Protein AF-A0A660SL48-F1 (afdb_monomer_lite)

Organism: NCBI:txid2250710

Structure (mmCIF, N/CA/C/O backbone):
data_AF-A0A660SL48-F1
#
_entry.id   AF-A0A660SL48-F1
#
loop_
_atom_site.group_PDB
_atom_site.id
_atom_site.type_symbol
_atom_site.label_atom_id
_atom_site.label_alt_id
_atom_site.label_comp_id
_atom_site.label_asym_id
_atom_site.label_entity_id
_atom_site.label_seq_id
_atom_site.pdbx_PDB_ins_code
_atom_site.Cartn_x
_atom_site.Cartn_y
_atom_site.Cartn_z
_atom_site.occupancy
_atom_site.B_iso_or_equiv
_atom_site.auth_seq_id
_atom_site.auth_comp_id
_atom_site.auth_asym_id
_atom_site.auth_atom_id
_atom_site.pdbx_PDB_model_num
ATOM 1 N N . MET A 1 1 ? -13.380 20.876 -4.998 1.00 48.31 1 MET A N 1
ATOM 2 C CA . MET A 1 1 ? -12.529 19.871 -5.669 1.00 48.31 1 MET A CA 1
ATOM 3 C C . MET A 1 1 ? -11.872 20.576 -6.849 1.00 48.31 1 MET A C 1
ATOM 5 O O . MET A 1 1 ? -12.562 20.923 -7.799 1.00 48.31 1 MET A O 1
ATOM 9 N N . GLY A 1 2 ? -10.634 21.037 -6.663 1.00 47.06 2 GLY A N 1
ATOM 10 C CA . GLY A 1 2 ? -10.060 22.173 -7.399 1.00 47.06 2 GLY A CA 1
ATOM 11 C C . GLY A 1 2 ? -9.318 21.780 -8.677 1.00 47.06 2 GLY A C 1
ATOM 12 O O . GLY A 1 2 ? -8.704 20.723 -8.750 1.00 47.06 2 GLY A O 1
ATOM 13 N N . LEU A 1 3 ? -9.323 22.667 -9.675 1.00 50.91 3 LEU A N 1
ATOM 14 C CA . LEU A 1 3 ? -8.674 22.501 -10.988 1.00 50.91 3 LEU A CA 1
ATOM 15 C C . LEU A 1 3 ? -7.186 22.085 -10.923 1.00 50.91 3 LEU A C 1
ATOM 17 O O . LEU A 1 3 ? -6.690 21.434 -11.843 1.00 50.91 3 LEU A O 1
ATOM 21 N N . GLN A 1 4 ? -6.486 22.399 -9.828 1.00 51.56 4 GLN A N 1
ATOM 22 C CA . GLN A 1 4 ? -5.097 21.980 -9.599 1.00 51.56 4 GLN A CA 1
ATOM 23 C C . GLN A 1 4 ? -4.937 20.454 -9.480 1.00 51.56 4 GLN A C 1
ATOM 25 O O . GLN A 1 4 ? -3.941 19.902 -9.942 1.00 51.56 4 GLN A O 1
ATOM 30 N N . GLU A 1 5 ? -5.933 19.761 -8.931 1.00 52.88 5 GLU A N 1
ATOM 31 C CA . GLU A 1 5 ? -5.914 18.308 -8.726 1.00 52.88 5 GLU A CA 1
ATOM 32 C C . GLU A 1 5 ? -6.052 17.558 -10.060 1.00 52.88 5 GLU A C 1
ATOM 34 O O . GLU A 1 5 ? -5.328 16.601 -10.328 1.00 52.88 5 GLU A O 1
ATOM 39 N N . ARG A 1 6 ? -6.878 18.085 -10.978 1.00 5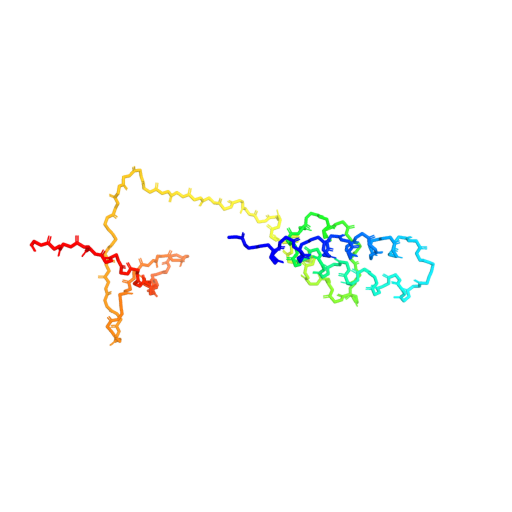2.91 6 ARG A N 1
ATOM 40 C CA . ARG A 1 6 ? -6.997 17.574 -12.356 1.00 52.91 6 ARG A CA 1
ATOM 41 C C . ARG A 1 6 ? -5.716 17.770 -13.171 1.00 52.91 6 ARG A C 1
ATOM 43 O O . ARG A 1 6 ? -5.315 16.861 -13.891 1.00 52.91 6 ARG A O 1
ATOM 50 N N . SER A 1 7 ? -5.060 18.926 -13.041 1.00 59.41 7 SER A N 1
ATOM 51 C CA . SER A 1 7 ? -3.794 19.205 -13.739 1.00 59.41 7 SER A CA 1
ATOM 52 C C . SER A 1 7 ? -2.662 18.291 -13.257 1.00 59.41 7 SER A C 1
ATOM 54 O O . SER A 1 7 ? -1.874 17.795 -14.063 1.00 59.41 7 SER A O 1
ATOM 56 N N . ARG A 1 8 ? -2.608 18.018 -11.947 1.00 61.12 8 ARG A N 1
ATOM 57 C CA . ARG A 1 8 ? -1.634 17.093 -11.360 1.00 61.12 8 ARG A CA 1
ATOM 58 C C . ARG A 1 8 ? -1.867 15.662 -11.842 1.00 61.12 8 ARG A C 1
ATOM 60 O O . ARG A 1 8 ? -0.925 15.039 -12.316 1.00 61.12 8 ARG A O 1
ATOM 67 N N . ASN A 1 9 ? -3.108 15.178 -11.807 1.00 63.44 9 ASN A N 1
ATOM 68 C CA . ASN A 1 9 ? -3.430 13.808 -12.218 1.00 63.44 9 ASN A CA 1
ATOM 69 C C . ASN A 1 9 ? -3.154 13.559 -13.710 1.00 63.44 9 ASN A C 1
ATOM 71 O O . ASN A 1 9 ? -2.634 12.501 -14.054 1.00 63.44 9 ASN A O 1
ATOM 75 N N . GLY A 1 10 ? -3.406 14.547 -14.581 1.00 70.56 10 GLY A N 1
ATOM 76 C CA . GLY A 1 10 ? -3.049 14.455 -16.003 1.00 70.56 10 GLY A CA 1
ATOM 77 C C . GLY A 1 10 ? -1.544 14.262 -16.227 1.00 70.56 10 GLY A C 1
ATOM 78 O O . GLY A 1 10 ? -1.133 13.367 -16.958 1.00 70.56 10 GLY A O 1
ATOM 79 N N . LYS A 1 11 ? -0.706 15.024 -15.510 1.00 79.19 11 LYS A N 1
ATOM 80 C CA . LYS A 1 11 ? 0.761 14.912 -15.607 1.00 79.19 11 LYS A CA 1
ATOM 81 C C . LYS A 1 11 ? 1.304 13.591 -15.060 1.00 79.19 11 LYS A C 1
ATOM 83 O O . LYS A 1 11 ? 2.297 13.085 -15.576 1.00 79.19 11 LYS A O 1
ATOM 88 N N . ILE A 1 12 ? 0.675 13.043 -14.019 1.00 84.19 12 ILE A N 1
ATOM 89 C CA . ILE A 1 12 ? 1.081 11.756 -13.438 1.00 84.19 12 ILE A CA 1
ATOM 90 C C . ILE A 1 12 ? 0.745 10.610 -14.411 1.00 84.19 12 ILE A C 1
ATOM 92 O O . ILE A 1 12 ? 1.592 9.746 -14.629 1.00 84.19 12 ILE A O 1
ATOM 96 N N . GLY A 1 13 ? -0.426 10.633 -15.059 1.00 85.69 13 GLY A N 1
ATOM 97 C CA . GLY A 1 13 ? -0.786 9.634 -16.075 1.00 85.69 13 GLY A CA 1
ATOM 98 C C . GLY A 1 13 ? 0.162 9.633 -17.281 1.00 85.69 13 GLY A C 1
ATOM 99 O O . GLY A 1 13 ? 0.587 8.574 -17.747 1.00 85.69 13 GLY A O 1
ATOM 100 N N . ASP A 1 14 ? 0.576 10.815 -17.742 1.00 89.19 14 ASP A N 1
ATOM 101 C CA . ASP A 1 14 ? 1.576 10.936 -18.809 1.00 89.19 14 ASP A CA 1
ATOM 102 C C . ASP A 1 14 ? 2.944 10.380 -18.391 1.00 89.19 14 ASP A C 1
ATOM 104 O O . ASP A 1 14 ? 3.624 9.731 -19.191 1.00 89.19 14 ASP A O 1
ATOM 108 N N . ALA A 1 15 ? 3.358 10.623 -17.143 1.00 91.06 15 ALA A N 1
ATOM 109 C CA . ALA A 1 15 ? 4.603 10.091 -16.598 1.00 91.06 15 ALA A CA 1
ATOM 110 C C . ALA A 1 15 ? 4.572 8.559 -16.521 1.00 91.06 15 ALA A C 1
ATOM 112 O O . ALA A 1 15 ? 5.506 7.910 -16.988 1.00 91.06 15 ALA A O 1
ATOM 113 N N . GLU A 1 16 ? 3.481 7.978 -16.017 1.00 93.12 16 GLU A N 1
ATOM 114 C CA . GLU A 1 16 ? 3.288 6.525 -15.955 1.00 93.12 16 GLU A CA 1
ATOM 115 C C . GLU A 1 16 ? 3.451 5.878 -17.335 1.00 93.12 16 GLU A C 1
ATOM 117 O O . GLU A 1 16 ? 4.221 4.931 -17.492 1.00 93.12 16 GLU A O 1
ATOM 122 N N . ASN A 1 17 ? 2.798 6.433 -18.359 1.00 93.38 17 ASN A N 1
ATOM 123 C CA . ASN A 1 17 ? 2.900 5.924 -19.725 1.00 93.38 17 ASN A CA 1
ATOM 124 C C . ASN A 1 17 ? 4.327 6.015 -20.284 1.00 93.38 17 ASN A C 1
ATOM 126 O O . ASN A 1 17 ? 4.774 5.102 -20.979 1.00 93.38 17 ASN A O 1
ATOM 130 N N . LYS A 1 18 ? 5.053 7.101 -19.994 1.00 94.31 18 LYS A N 1
ATOM 131 C CA . LYS A 1 18 ? 6.447 7.272 -20.433 1.00 94.31 18 LYS A CA 1
ATOM 132 C C . LYS A 1 18 ? 7.374 6.257 -19.773 1.00 94.31 18 LYS A C 1
ATOM 134 O O . LYS A 1 18 ? 8.126 5.596 -20.483 1.00 94.31 18 LYS A O 1
ATOM 139 N N . PHE A 1 19 ? 7.289 6.090 -18.454 1.00 94.25 19 PHE A N 1
ATOM 140 C CA . PHE A 1 19 ? 8.136 5.137 -17.734 1.00 94.25 19 PHE A CA 1
ATOM 141 C C . PHE A 1 19 ? 7.782 3.686 -18.055 1.00 94.25 19 PHE A C 1
ATOM 143 O O . PHE A 1 19 ? 8.686 2.873 -18.214 1.00 94.25 19 PHE A O 1
ATOM 150 N N . ARG A 1 20 ? 6.499 3.369 -18.274 1.00 94.75 20 ARG A N 1
ATOM 151 C CA . ARG A 1 20 ? 6.087 2.053 -18.782 1.00 94.75 20 ARG A CA 1
ATOM 152 C C . ARG A 1 20 ? 6.693 1.758 -20.149 1.00 94.75 20 ARG A C 1
ATOM 154 O O . ARG A 1 20 ? 7.224 0.672 -20.351 1.00 94.75 20 ARG A O 1
ATOM 161 N N . LYS A 1 21 ? 6.644 2.719 -21.077 1.00 94.75 21 LYS A N 1
ATOM 162 C CA . LYS A 1 21 ? 7.272 2.562 -22.396 1.00 94.75 21 LYS A CA 1
ATOM 163 C C . LYS A 1 21 ? 8.777 2.360 -22.274 1.00 94.75 21 LYS A C 1
ATOM 165 O O . LYS A 1 21 ? 9.270 1.394 -22.833 1.00 94.75 21 LYS A O 1
ATOM 170 N N . LEU A 1 22 ? 9.472 3.203 -21.506 1.00 93.69 22 LEU A N 1
ATOM 171 C CA . LEU A 1 22 ? 10.919 3.088 -21.289 1.00 93.69 22 LEU A CA 1
ATOM 172 C C . LEU A 1 22 ? 11.313 1.740 -20.682 1.00 93.69 22 LEU A C 1
ATOM 174 O O . LEU A 1 22 ? 12.253 1.109 -21.153 1.00 93.69 22 LEU A O 1
ATOM 178 N N . TYR A 1 23 ? 10.564 1.277 -19.683 1.00 93.69 23 TYR A N 1
ATOM 179 C CA . TYR A 1 23 ? 10.782 -0.026 -19.069 1.00 93.69 23 TYR A CA 1
ATOM 180 C C . TYR A 1 23 ? 10.649 -1.175 -20.083 1.00 93.69 23 TYR A C 1
ATOM 182 O O . TYR A 1 23 ? 11.481 -2.078 -20.112 1.00 93.69 23 TYR A O 1
ATOM 190 N N . ILE A 1 24 ? 9.633 -1.131 -20.948 1.00 92.94 24 ILE A N 1
ATOM 191 C CA . ILE A 1 24 ? 9.395 -2.185 -21.943 1.00 92.94 24 ILE A CA 1
ATOM 192 C C . ILE A 1 24 ? 10.404 -2.111 -23.097 1.00 92.94 24 ILE A C 1
ATOM 194 O O . ILE A 1 24 ? 10.895 -3.145 -23.543 1.00 92.94 24 ILE A O 1
ATOM 198 N N . SER A 1 25 ? 10.705 -0.910 -23.596 1.00 93.94 25 SER A N 1
ATOM 199 C CA . SER A 1 25 ? 11.431 -0.720 -24.857 1.00 93.94 25 SER A CA 1
ATOM 200 C C . SER A 1 25 ? 12.943 -0.564 -24.716 1.00 93.94 25 SER A C 1
ATOM 202 O O . SER A 1 25 ? 13.625 -0.542 -25.732 1.00 93.94 25 SER A O 1
ATOM 204 N N . SER A 1 26 ? 13.474 -0.360 -23.508 1.00 92.81 26 SER A N 1
ATOM 205 C CA . SER A 1 26 ? 14.911 -0.141 -23.316 1.00 92.81 26 SER A CA 1
ATOM 206 C C . SER A 1 26 ? 15.683 -1.458 -23.302 1.00 92.81 26 SER A C 1
ATOM 208 O O . SER A 1 26 ? 15.345 -2.361 -22.543 1.00 92.81 26 SER A O 1
ATOM 210 N N . ASP A 1 27 ? 16.765 -1.559 -24.070 1.00 93.44 27 ASP A N 1
ATOM 211 C CA . ASP A 1 27 ? 17.711 -2.682 -23.980 1.00 93.44 27 ASP A CA 1
ATOM 212 C C . ASP A 1 27 ? 18.760 -2.480 -22.875 1.00 93.44 27 ASP A C 1
ATOM 214 O O . ASP A 1 27 ? 19.351 -3.440 -22.386 1.00 93.44 27 ASP A O 1
ATOM 218 N N . ASP A 1 28 ? 18.945 -1.234 -22.429 1.00 95.00 28 ASP A N 1
ATOM 219 C CA . ASP A 1 28 ? 19.824 -0.883 -21.317 1.00 95.00 28 ASP A CA 1
ATOM 220 C C . ASP A 1 28 ? 19.200 -1.312 -19.977 1.00 95.00 28 ASP A C 1
ATOM 222 O O . ASP A 1 28 ? 18.064 -0.939 -19.646 1.00 95.00 28 ASP A O 1
ATOM 226 N N . SER A 1 29 ? 19.956 -2.102 -19.210 1.00 90.75 29 SER A N 1
ATOM 227 C CA . SER A 1 29 ? 19.529 -2.682 -17.937 1.00 90.75 29 SER A CA 1
ATOM 228 C C . SER A 1 29 ? 19.374 -1.648 -16.820 1.00 90.75 29 SER A C 1
ATOM 230 O O . SER A 1 29 ? 18.457 -1.777 -16.008 1.00 90.75 29 SER A O 1
ATOM 232 N N . LEU A 1 30 ? 20.200 -0.597 -16.794 1.00 91.81 30 LEU A N 1
ATOM 233 C CA . LEU A 1 30 ? 20.091 0.495 -15.823 1.00 91.81 30 LEU A CA 1
ATOM 234 C C . LEU A 1 30 ? 18.852 1.341 -16.104 1.00 91.81 30 LEU A C 1
ATOM 236 O O . LEU A 1 30 ? 18.093 1.655 -15.185 1.00 91.81 30 LEU A O 1
ATOM 240 N N . ILE A 1 31 ? 18.598 1.661 -17.377 1.00 93.00 31 ILE A N 1
ATOM 241 C CA . ILE A 1 31 ? 17.385 2.391 -17.770 1.00 93.00 31 ILE A CA 1
ATOM 242 C C . ILE A 1 31 ? 16.143 1.565 -17.432 1.00 93.00 31 ILE A C 1
ATOM 244 O O . ILE A 1 31 ? 15.180 2.118 -16.892 1.00 93.00 31 ILE A O 1
ATOM 248 N N . LYS A 1 32 ? 16.159 0.251 -17.692 1.00 92.31 32 LYS A N 1
ATOM 249 C CA . LYS A 1 32 ? 15.074 -0.657 -17.292 1.00 92.31 32 LYS A CA 1
ATOM 250 C C . LYS A 1 32 ? 14.842 -0.635 -15.785 1.00 92.31 32 LYS A C 1
ATOM 252 O O . LYS A 1 32 ? 13.705 -0.401 -15.375 1.00 92.31 32 LYS A O 1
ATOM 257 N N . LYS A 1 33 ? 15.896 -0.814 -14.981 1.00 90.62 33 LYS A N 1
ATOM 258 C CA . LYS A 1 33 ? 15.808 -0.818 -13.512 1.00 90.62 33 LYS A CA 1
ATOM 259 C C . LYS A 1 33 ? 15.186 0.480 -12.997 1.00 90.62 33 LYS A C 1
ATOM 261 O O . LYS A 1 33 ? 14.126 0.454 -12.380 1.00 90.62 33 LYS A O 1
ATOM 266 N N . HIS A 1 34 ? 15.757 1.631 -13.343 1.00 91.69 34 HIS A N 1
ATOM 267 C CA . HIS A 1 34 ? 15.255 2.911 -12.836 1.00 91.69 34 HIS A CA 1
ATOM 268 C C . HIS A 1 34 ? 13.867 3.278 -13.373 1.00 91.69 34 HIS A C 1
ATOM 270 O O . HIS A 1 34 ? 13.054 3.856 -12.651 1.00 91.69 34 HIS A O 1
ATOM 276 N N . SER A 1 35 ? 13.547 2.911 -14.618 1.00 93.50 35 SER A N 1
ATOM 277 C CA . SER A 1 35 ? 12.198 3.120 -15.160 1.00 93.50 35 SER A CA 1
ATOM 278 C C . SER A 1 35 ? 11.159 2.296 -14.405 1.00 93.50 35 SER A C 1
ATOM 280 O O . SER A 1 35 ? 10.071 2.802 -14.126 1.00 93.50 35 SER A O 1
ATOM 282 N N . LYS A 1 36 ? 11.498 1.055 -14.034 1.00 92.62 36 LYS A N 1
ATOM 283 C CA . LYS A 1 36 ? 10.654 0.182 -13.215 1.00 92.62 36 LYS A CA 1
ATOM 284 C C . LYS A 1 36 ? 10.448 0.751 -11.813 1.00 92.62 36 LYS A C 1
ATOM 286 O O . 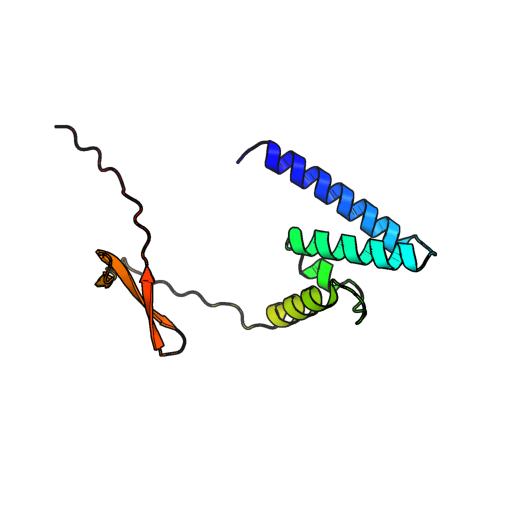LYS A 1 36 ? 9.310 0.806 -11.359 1.00 92.62 36 LYS A O 1
ATOM 291 N N . GLU A 1 37 ? 11.505 1.228 -11.158 1.00 92.31 37 GLU A N 1
ATOM 292 C CA . GLU A 1 37 ? 11.411 1.838 -9.823 1.00 92.31 37 GLU A CA 1
ATOM 293 C C . GLU A 1 37 ? 10.493 3.065 -9.822 1.00 92.31 37 GLU A C 1
ATOM 295 O O . GLU A 1 37 ? 9.583 3.179 -8.998 1.00 92.31 37 GLU A O 1
ATOM 300 N N . ILE A 1 38 ? 10.687 3.980 -10.777 1.00 93.00 38 ILE A N 1
ATOM 301 C CA . ILE A 1 38 ? 9.853 5.181 -10.887 1.00 93.00 38 ILE A CA 1
ATOM 302 C C . ILE A 1 38 ? 8.407 4.797 -11.215 1.00 93.00 38 ILE A C 1
ATOM 304 O O . ILE A 1 38 ? 7.480 5.343 -10.614 1.00 93.00 38 ILE A O 1
ATOM 308 N N . LEU A 1 39 ? 8.198 3.837 -12.122 1.00 94.19 39 LEU A N 1
ATOM 309 C CA . LEU A 1 39 ? 6.868 3.329 -12.445 1.00 94.19 39 LEU A CA 1
ATOM 310 C C . LEU A 1 39 ? 6.181 2.725 -11.213 1.00 94.19 39 LEU A C 1
ATOM 312 O O . LEU A 1 39 ? 5.037 3.078 -10.937 1.00 94.19 39 LEU A O 1
ATOM 316 N N . GLY A 1 40 ? 6.871 1.878 -10.448 1.00 93.12 40 GLY A N 1
ATOM 317 C CA . GLY A 1 40 ? 6.334 1.285 -9.225 1.00 93.12 40 GLY A CA 1
ATOM 318 C C . GLY A 1 40 ? 5.937 2.348 -8.201 1.00 93.12 40 GLY A C 1
ATOM 319 O O . GLY A 1 40 ? 4.823 2.319 -7.685 1.00 93.12 40 GLY A O 1
ATOM 320 N N . ASN A 1 41 ? 6.779 3.363 -7.990 1.00 91.50 41 ASN A N 1
ATOM 321 C CA . ASN A 1 41 ? 6.459 4.488 -7.107 1.00 91.50 41 ASN A CA 1
ATOM 322 C C . ASN A 1 41 ? 5.229 5.285 -7.575 1.00 91.50 41 ASN A C 1
ATOM 324 O O . ASN A 1 41 ? 4.389 5.668 -6.757 1.00 91.50 41 ASN A O 1
ATOM 328 N N . LEU A 1 42 ? 5.089 5.515 -8.885 1.00 92.56 42 LEU A N 1
ATOM 329 C CA . LEU A 1 42 ? 3.915 6.184 -9.454 1.00 92.56 42 LEU A CA 1
ATOM 330 C C . LEU A 1 42 ? 2.636 5.363 -9.251 1.00 92.56 42 LEU A C 1
ATOM 332 O O . LEU A 1 42 ? 1.603 5.936 -8.904 1.00 92.56 42 LEU A O 1
ATOM 336 N N . LEU A 1 43 ? 2.700 4.044 -9.446 1.00 92.69 43 LEU A N 1
ATOM 337 C CA . LEU A 1 43 ? 1.564 3.144 -9.241 1.00 92.69 43 LEU A CA 1
ATOM 338 C C . LEU A 1 43 ? 1.157 3.087 -7.764 1.00 92.69 43 LEU A C 1
ATOM 340 O O . LEU A 1 43 ? -0.031 3.207 -7.465 1.00 92.69 43 LEU A O 1
ATOM 344 N N . THR A 1 44 ? 2.127 3.018 -6.846 1.00 90.31 44 THR A N 1
ATOM 345 C CA . THR A 1 44 ? 1.890 3.096 -5.397 1.00 90.31 44 THR A CA 1
ATOM 346 C C . THR A 1 44 ? 1.204 4.407 -5.014 1.00 90.31 44 THR A C 1
ATOM 348 O O . THR A 1 44 ? 0.195 4.400 -4.311 1.00 90.31 44 THR A O 1
ATOM 351 N N . PHE A 1 45 ? 1.694 5.543 -5.521 1.00 88.94 45 PHE A N 1
ATOM 352 C CA . PHE A 1 45 ? 1.104 6.855 -5.235 1.00 88.94 45 PHE A CA 1
ATOM 353 C C . PHE A 1 45 ? -0.329 6.995 -5.769 1.00 88.94 45 PHE A C 1
ATOM 355 O O . PHE A 1 45 ? -1.160 7.658 -5.153 1.00 88.94 45 PHE A O 1
ATOM 362 N N . GLN A 1 46 ? -0.629 6.369 -6.909 1.00 90.50 46 GLN A N 1
ATOM 363 C CA . GLN A 1 46 ? -1.970 6.354 -7.500 1.00 90.50 46 GLN A CA 1
ATOM 364 C C . GLN A 1 46 ? -2.884 5.261 -6.930 1.00 90.50 46 GLN A C 1
ATOM 366 O O . GLN A 1 46 ? -4.022 5.146 -7.380 1.00 90.50 46 GLN A O 1
ATOM 371 N N . SER A 1 47 ? -2.401 4.449 -5.986 1.00 90.38 47 SER A N 1
ATOM 372 C CA . SER A 1 47 ? -3.133 3.292 -5.464 1.00 90.38 47 SER A CA 1
ATOM 373 C C . SER A 1 47 ? -3.566 2.289 -6.546 1.00 90.38 47 SER A C 1
ATOM 375 O O . SER A 1 47 ? -4.598 1.637 -6.419 1.00 90.38 47 SER A O 1
ATOM 377 N N . LYS A 1 48 ? -2.782 2.163 -7.626 1.00 92.12 48 LYS A N 1
ATOM 378 C CA . LYS A 1 48 ? -3.004 1.199 -8.719 1.00 92.12 48 LYS A CA 1
ATOM 379 C C . LYS A 1 48 ? -2.367 -0.147 -8.377 1.00 92.12 48 LYS A C 1
ATOM 381 O O . LYS A 1 48 ? -1.363 -0.550 -8.968 1.00 92.12 48 LYS A O 1
ATOM 386 N N . TRP A 1 49 ? -2.924 -0.798 -7.366 1.00 91.56 49 TRP A N 1
ATOM 387 C CA . TRP A 1 49 ? -2.350 -1.974 -6.717 1.00 91.56 49 TRP A CA 1
ATOM 388 C C . TRP A 1 49 ? -2.241 -3.184 -7.640 1.00 91.56 49 TRP A C 1
ATOM 390 O O . TRP A 1 49 ? -1.213 -3.851 -7.658 1.00 91.56 49 TRP A O 1
ATOM 400 N N . GLU A 1 50 ? -3.260 -3.432 -8.456 1.00 91.69 50 GLU A N 1
ATOM 401 C CA . GLU A 1 50 ? -3.310 -4.570 -9.374 1.00 91.69 50 GLU A CA 1
ATOM 402 C C . GLU A 1 50 ? -2.195 -4.467 -10.415 1.00 91.69 50 GLU A C 1
ATOM 404 O O . GLU A 1 50 ? -1.437 -5.405 -10.628 1.00 91.69 50 GLU A O 1
ATOM 409 N N . THR A 1 51 ? -2.027 -3.278 -10.993 1.00 91.81 51 THR A N 1
ATOM 410 C CA . THR A 1 51 ? -0.974 -3.004 -11.975 1.00 91.81 51 THR A CA 1
ATOM 411 C C . THR A 1 51 ? 0.424 -3.023 -11.358 1.00 91.81 51 THR A C 1
ATOM 413 O O . THR A 1 51 ? 1.396 -3.338 -12.040 1.00 91.81 51 THR A O 1
ATOM 416 N N . LEU A 1 52 ? 0.554 -2.676 -10.075 1.00 92.06 52 LEU A N 1
ATOM 417 C CA . LEU A 1 52 ? 1.821 -2.779 -9.352 1.00 92.06 52 LEU A CA 1
ATOM 418 C C . LEU A 1 52 ? 2.240 -4.247 -9.168 1.00 92.06 52 LEU A C 1
ATOM 420 O O . LEU A 1 52 ? 3.423 -4.554 -9.290 1.00 92.06 52 LEU A O 1
ATOM 424 N N . LEU A 1 53 ? 1.281 -5.149 -8.927 1.00 91.75 53 LEU A N 1
ATOM 425 C CA . LEU A 1 53 ? 1.528 -6.589 -8.774 1.00 91.75 53 LEU A CA 1
ATOM 426 C C . LEU A 1 53 ? 1.970 -7.281 -10.075 1.00 91.75 53 LEU A C 1
ATOM 428 O O . LEU A 1 53 ? 2.549 -8.363 -10.012 1.00 91.75 53 LEU A O 1
ATOM 432 N N . GLU A 1 54 ? 1.719 -6.671 -11.235 1.00 92.00 54 GLU A N 1
ATOM 433 C CA . GLU A 1 54 ? 2.175 -7.167 -12.542 1.00 92.00 54 GLU A CA 1
ATOM 434 C C . GLU A 1 54 ? 3.668 -6.898 -12.801 1.00 92.00 54 GLU A C 1
ATOM 436 O O . GLU A 1 54 ? 4.250 -7.491 -13.713 1.00 92.00 54 GLU A O 1
ATOM 441 N N . LEU A 1 55 ? 4.305 -5.999 -12.038 1.00 89.81 55 LEU A N 1
ATOM 442 C CA . LEU A 1 55 ? 5.735 -5.732 -12.189 1.00 89.81 55 LEU A CA 1
ATOM 443 C C . LEU A 1 55 ? 6.563 -6.90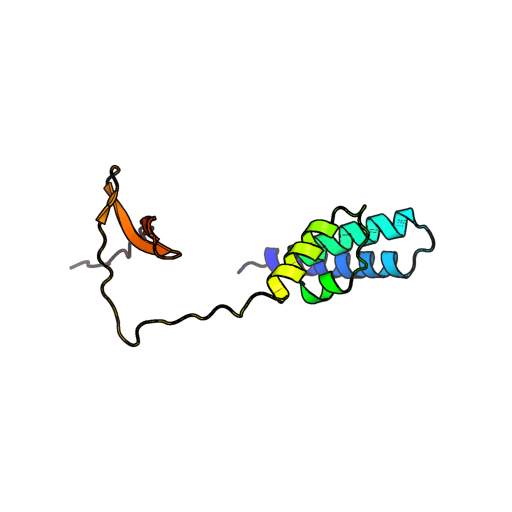9 -11.647 1.00 89.81 55 LEU A C 1
ATOM 445 O O . LEU A 1 55 ? 6.227 -7.460 -10.595 1.00 89.81 55 LEU A O 1
ATOM 449 N N . PRO A 1 56 ? 7.678 -7.282 -12.308 1.00 87.19 56 PRO A N 1
ATOM 450 C CA . PRO A 1 56 ? 8.569 -8.314 -11.790 1.00 87.19 56 PRO A CA 1
ATOM 451 C C . PRO A 1 56 ? 9.050 -7.996 -10.377 1.00 87.19 56 PRO A C 1
ATOM 453 O O . PRO A 1 56 ? 9.238 -6.834 -10.016 1.00 87.19 56 PRO A O 1
ATOM 456 N N . LYS A 1 57 ? 9.282 -9.030 -9.577 1.00 84.25 57 LYS A N 1
ATOM 457 C CA . LYS A 1 57 ? 9.817 -8.889 -8.223 1.00 84.25 57 LYS A CA 1
ATOM 458 C C . LYS A 1 57 ? 11.310 -9.146 -8.292 1.00 84.25 57 LYS A C 1
ATOM 460 O O . LYS A 1 57 ? 11.709 -10.283 -8.506 1.00 84.25 57 LYS A O 1
ATOM 465 N N . ASP A 1 58 ? 12.091 -8.086 -8.138 1.00 82.12 58 ASP A N 1
ATOM 466 C CA . ASP A 1 58 ? 13.541 -8.183 -8.027 1.00 82.12 58 ASP A CA 1
ATOM 467 C C . ASP A 1 58 ? 13.909 -7.768 -6.599 1.00 82.12 58 ASP A C 1
ATOM 469 O O . ASP A 1 58 ? 13.490 -6.705 -6.140 1.00 82.12 58 ASP A O 1
ATOM 473 N N . ASP A 1 59 ? 14.642 -8.620 -5.880 1.00 71.88 59 ASP A N 1
ATOM 474 C CA . ASP A 1 59 ? 14.926 -8.432 -4.447 1.00 71.88 59 ASP A CA 1
ATOM 475 C C . ASP A 1 59 ? 15.787 -7.178 -4.161 1.00 71.88 59 ASP A C 1
ATOM 477 O O . ASP A 1 59 ? 15.821 -6.688 -3.035 1.00 71.88 59 ASP A O 1
ATOM 481 N N . ASP A 1 60 ? 16.460 -6.638 -5.183 1.00 76.00 60 ASP A N 1
ATOM 482 C CA . ASP A 1 60 ? 17.307 -5.433 -5.122 1.00 76.00 60 ASP A CA 1
ATOM 483 C C . ASP A 1 60 ? 16.560 -4.139 -5.525 1.00 76.00 60 ASP A C 1
ATOM 485 O O . ASP A 1 60 ? 17.165 -3.078 -5.711 1.00 76.00 60 ASP A O 1
ATOM 489 N N . ASP A 1 61 ? 15.235 -4.210 -5.689 1.00 77.50 61 ASP A N 1
ATOM 490 C CA . ASP A 1 61 ? 14.422 -3.051 -6.044 1.00 77.50 61 ASP A CA 1
ATOM 491 C C . ASP A 1 61 ? 13.834 -2.358 -4.817 1.00 77.50 61 ASP A C 1
ATOM 493 O O . ASP A 1 61 ? 13.184 -2.955 -3.956 1.00 77.50 61 ASP A O 1
ATOM 497 N N . THR A 1 62 ? 13.923 -1.032 -4.809 1.00 78.44 62 THR A N 1
ATOM 498 C CA . THR A 1 62 ? 13.326 -0.183 -3.767 1.00 78.44 62 THR A CA 1
ATOM 499 C C . THR A 1 62 ? 11.804 -0.348 -3.630 1.00 78.44 62 THR A C 1
ATOM 501 O O . THR A 1 62 ? 11.243 -0.118 -2.556 1.00 78.44 62 THR A O 1
ATOM 504 N N . ILE A 1 63 ? 11.123 -0.795 -4.691 1.00 84.94 63 ILE A N 1
ATOM 505 C CA . ILE A 1 63 ? 9.670 -1.026 -4.715 1.00 84.94 63 ILE A CA 1
ATOM 506 C C . ILE A 1 63 ? 9.256 -2.417 -4.209 1.00 84.94 63 ILE A C 1
ATOM 508 O O . ILE A 1 63 ? 8.063 -2.650 -4.002 1.00 84.94 63 ILE A O 1
ATOM 512 N N . TYR A 1 64 ? 10.205 -3.328 -3.979 1.00 85.31 64 TYR A N 1
ATOM 513 C CA . TYR A 1 64 ? 9.945 -4.719 -3.598 1.00 85.31 64 TYR A CA 1
ATOM 514 C C . TYR A 1 64 ? 9.059 -4.836 -2.352 1.00 85.31 64 TYR A C 1
ATOM 516 O O . TYR A 1 64 ? 8.034 -5.519 -2.367 1.00 85.31 64 TYR A O 1
ATOM 524 N N . ASN A 1 65 ? 9.376 -4.066 -1.306 1.00 84.81 65 ASN A N 1
ATOM 525 C CA . ASN A 1 65 ? 8.582 -4.020 -0.076 1.00 84.81 65 ASN A CA 1
ATOM 526 C C . ASN A 1 65 ? 7.138 -3.565 -0.328 1.00 84.81 65 ASN A C 1
ATOM 528 O O . ASN A 1 65 ? 6.210 -4.086 0.287 1.00 84.81 65 ASN A O 1
ATOM 532 N N . SER A 1 66 ? 6.934 -2.618 -1.250 1.00 85.94 66 SER A N 1
ATOM 533 C CA . SER A 1 66 ? 5.588 -2.155 -1.607 1.00 85.94 66 SER A CA 1
ATOM 534 C C . SER A 1 66 ? 4.794 -3.268 -2.289 1.00 85.94 66 SER A C 1
ATOM 536 O O . SER A 1 66 ? 3.639 -3.492 -1.938 1.00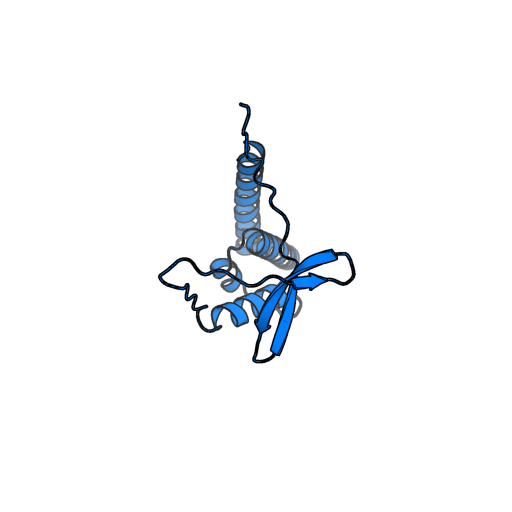 85.94 66 SER A O 1
ATOM 538 N N . ILE A 1 67 ? 5.422 -4.007 -3.211 1.00 87.62 67 ILE A N 1
ATOM 539 C CA . ILE A 1 67 ? 4.794 -5.141 -3.901 1.00 87.62 67 ILE A CA 1
ATOM 540 C C . ILE A 1 67 ? 4.419 -6.244 -2.901 1.00 87.62 67 ILE A C 1
ATOM 542 O O . ILE A 1 67 ? 3.292 -6.735 -2.942 1.00 87.62 67 ILE A O 1
ATOM 546 N N . ILE A 1 68 ? 5.315 -6.597 -1.970 1.00 88.88 68 ILE A N 1
ATOM 547 C CA . ILE A 1 68 ? 5.037 -7.602 -0.928 1.00 88.88 68 ILE A CA 1
ATOM 548 C C . ILE A 1 68 ? 3.861 -7.186 -0.051 1.00 88.88 68 ILE A C 1
ATOM 550 O O . ILE A 1 68 ? 2.973 -7.998 0.209 1.00 88.88 68 ILE A O 1
ATOM 554 N N . LEU A 1 69 ? 3.843 -5.935 0.416 1.00 88.44 69 LEU A N 1
ATOM 555 C CA . LEU A 1 69 ? 2.757 -5.444 1.261 1.00 88.44 69 LEU A CA 1
ATOM 556 C C . LEU A 1 69 ? 1.426 -5.507 0.517 1.00 88.44 69 LEU A C 1
ATOM 558 O O . LEU A 1 69 ? 0.457 -6.047 1.045 1.00 88.44 69 LEU A O 1
ATOM 562 N N . VAL A 1 70 ? 1.385 -5.014 -0.721 1.00 90.12 70 VAL A N 1
ATOM 563 C CA . VAL A 1 70 ? 0.176 -5.050 -1.550 1.00 90.12 70 VAL A CA 1
ATOM 564 C C . VAL A 1 70 ? -0.289 -6.485 -1.786 1.00 90.12 70 VAL A C 1
ATOM 566 O O . VAL A 1 70 ? -1.480 -6.765 -1.666 1.00 90.12 70 VAL A O 1
ATOM 569 N N . GLU A 1 71 ? 0.627 -7.419 -2.037 1.00 89.94 71 GLU A N 1
ATOM 570 C CA . GLU A 1 71 ? 0.284 -8.832 -2.174 1.00 89.94 71 GLU A CA 1
ATOM 571 C C . GLU A 1 71 ? -0.301 -9.405 -0.874 1.00 89.94 71 GLU A C 1
ATOM 573 O O . GLU A 1 71 ? -1.334 -10.079 -0.910 1.00 89.94 71 GLU A O 1
ATOM 578 N N . ALA A 1 72 ? 0.310 -9.119 0.276 1.00 89.38 72 ALA A N 1
ATOM 579 C CA . ALA A 1 72 ? -0.186 -9.571 1.572 1.00 89.38 72 ALA A CA 1
ATOM 580 C C . ALA A 1 72 ? -1.594 -9.023 1.860 1.00 89.38 72 ALA A C 1
ATOM 582 O O . ALA A 1 72 ? -2.485 -9.781 2.247 1.00 89.38 72 ALA A O 1
ATOM 583 N N . PHE A 1 73 ? -1.826 -7.735 1.594 1.00 87.38 73 PHE A N 1
ATOM 584 C CA . PHE A 1 73 ? -3.139 -7.113 1.759 1.00 87.38 73 PHE A CA 1
ATOM 585 C C . PHE A 1 73 ? -4.169 -7.635 0.753 1.00 87.38 73 PHE A C 1
ATOM 587 O O . PHE A 1 73 ? -5.325 -7.825 1.124 1.00 87.38 73 PHE A O 1
ATOM 594 N N . SER A 1 74 ? -3.773 -7.960 -0.481 1.00 87.06 74 SER A N 1
ATOM 595 C CA . SER A 1 74 ? -4.688 -8.535 -1.480 1.00 87.06 74 SER A CA 1
ATOM 596 C C . SER A 1 74 ? -5.240 -9.908 -1.074 1.00 87.06 74 SER A C 1
ATOM 598 O O . SER A 1 74 ? -6.341 -10.279 -1.475 1.00 87.06 74 SER A O 1
ATOM 600 N N . LYS A 1 75 ? -4.492 -10.647 -0.244 1.00 88.69 75 LYS A N 1
ATOM 601 C CA . LYS A 1 75 ? -4.881 -11.953 0.309 1.00 88.69 75 LYS A CA 1
ATOM 602 C C . LYS A 1 75 ? -5.589 -11.838 1.661 1.00 88.69 75 LYS A C 1
ATOM 604 O O . LYS A 1 75 ? -6.007 -12.856 2.212 1.00 88.69 75 LYS A O 1
ATOM 609 N N . SER A 1 76 ? -5.698 -10.631 2.217 1.00 87.31 76 SER A N 1
ATOM 610 C CA . SER A 1 76 ? -6.369 -10.429 3.496 1.00 87.31 76 SER A CA 1
ATOM 611 C C . SER A 1 76 ? -7.874 -10.700 3.367 1.00 87.31 76 SER A C 1
ATOM 613 O O . SER A 1 76 ? -8.463 -10.458 2.308 1.00 87.31 76 SER A O 1
ATOM 615 N N . PRO A 1 77 ? -8.523 -11.229 4.420 1.00 87.94 77 PRO A N 1
ATOM 616 C CA . PRO A 1 77 ? -9.970 -11.367 4.432 1.00 87.94 77 PRO A CA 1
ATOM 617 C C . PRO A 1 77 ? -10.631 -10.019 4.156 1.00 87.94 77 PRO A C 1
ATOM 619 O O . PRO A 1 77 ? -10.219 -8.994 4.698 1.00 87.94 77 PRO A O 1
ATOM 622 N N . LYS A 1 78 ? -11.682 -10.026 3.333 1.00 84.94 78 LYS A N 1
ATOM 623 C CA . LYS A 1 78 ? -12.437 -8.811 3.037 1.00 84.94 78 LYS A CA 1
ATOM 624 C C . LYS A 1 78 ? -12.949 -8.194 4.337 1.00 84.94 78 LYS A C 1
ATOM 626 O O . LYS A 1 78 ? -13.620 -8.867 5.118 1.00 84.94 7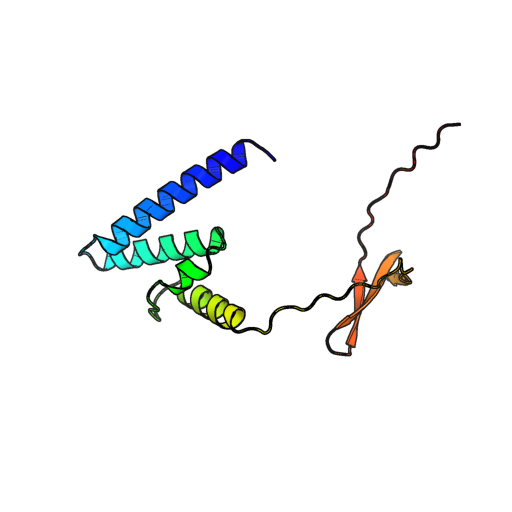8 LYS A O 1
ATOM 631 N N . GLU A 1 79 ? -12.677 -6.908 4.526 1.00 87.44 79 GLU A N 1
ATOM 632 C CA . GLU A 1 79 ? -13.197 -6.162 5.665 1.00 87.44 79 GLU A CA 1
ATOM 633 C C . GLU A 1 79 ? -14.731 -6.211 5.677 1.00 87.44 79 GLU A C 1
ATOM 635 O O . GLU A 1 79 ? -15.404 -5.876 4.695 1.00 87.44 79 GLU A O 1
ATOM 640 N N . SER A 1 80 ? -15.288 -6.656 6.801 1.00 89.94 80 SER A N 1
ATOM 641 C CA . SER A 1 80 ? -16.726 -6.679 7.036 1.00 89.94 80 SER A CA 1
ATOM 642 C C . SER A 1 80 ? -17.107 -5.529 7.953 1.00 89.94 80 SER A C 1
ATOM 644 O O . SER A 1 80 ? -16.642 -5.455 9.090 1.00 89.94 80 SER A O 1
ATOM 646 N N . TYR A 1 81 ? -18.002 -4.672 7.483 1.00 91.06 81 TYR A N 1
ATOM 647 C CA . TYR A 1 81 ? -18.548 -3.579 8.273 1.00 91.06 81 TYR A CA 1
ATOM 648 C C . TYR A 1 81 ? -19.990 -3.898 8.644 1.00 91.06 81 TYR A C 1
ATOM 650 O O . TYR A 1 81 ? -20.796 -4.245 7.781 1.00 91.06 81 TYR A O 1
ATOM 658 N N . SER A 1 82 ? -20.319 -3.761 9.924 1.00 90.69 82 SER A N 1
ATOM 659 C CA . SER A 1 82 ? -21.688 -3.851 10.418 1.00 90.69 82 SER A CA 1
ATOM 660 C C . SER A 1 82 ? -22.008 -2.580 11.181 1.00 90.69 82 SER A C 1
ATOM 662 O O . SER A 1 82 ? -21.244 -2.156 12.048 1.00 90.69 82 SER A O 1
ATOM 664 N N . PHE A 1 83 ? -23.133 -1.966 10.838 1.00 89.38 83 PHE A N 1
ATOM 665 C CA . PHE A 1 83 ? -23.648 -0.797 11.530 1.00 89.38 83 PHE A CA 1
ATOM 666 C C . PHE A 1 83 ? -24.968 -1.169 12.204 1.00 89.38 83 PHE A C 1
ATOM 668 O O . PHE A 1 83 ? -25.743 -1.944 11.637 1.00 89.38 83 PHE A O 1
ATOM 675 N N . PRO A 1 84 ? -25.261 -0.616 13.391 1.00 90.44 84 PRO A N 1
ATOM 676 C CA . PRO A 1 84 ? -26.575 -0.766 13.996 1.00 90.44 84 PRO A CA 1
ATOM 677 C C . PRO A 1 84 ? -27.675 -0.296 13.033 1.00 90.44 84 PRO A C 1
ATOM 679 O O . PRO A 1 84 ? -27.542 0.748 12.395 1.00 90.44 84 PRO A O 1
ATOM 682 N N . ALA A 1 85 ? -28.782 -1.040 12.952 1.00 92.38 85 ALA A N 1
ATOM 683 C CA . ALA A 1 85 ? -29.923 -0.691 12.094 1.00 92.38 85 ALA A CA 1
ATOM 684 C C . ALA A 1 85 ? -30.636 0.606 12.527 1.00 92.38 85 ALA A C 1
ATOM 686 O O . ALA A 1 85 ? -31.372 1.218 11.753 1.00 92.38 85 ALA A O 1
ATOM 687 N N . HIS A 1 86 ? -30.419 1.025 13.772 1.00 92.69 86 HIS A N 1
ATOM 688 C CA . HIS A 1 86 ? -31.020 2.207 14.367 1.00 92.69 86 HIS A CA 1
ATOM 689 C C . HIS A 1 86 ? -29.944 3.138 14.913 1.00 92.69 86 HIS A C 1
ATOM 691 O O . HIS A 1 86 ? -28.807 2.737 15.157 1.00 92.69 86 HIS A O 1
ATOM 697 N N . SER A 1 87 ? -30.319 4.400 15.118 1.00 90.62 87 SER A N 1
ATOM 698 C CA . SER A 1 87 ? -29.437 5.359 15.774 1.00 90.62 87 SER A CA 1
ATOM 699 C C . SER A 1 87 ? -29.084 4.867 17.180 1.00 90.62 87 SER A C 1
ATOM 701 O O . SER A 1 87 ? -29.968 4.520 17.960 1.00 90.62 87 SER A O 1
ATOM 703 N N . THR A 1 88 ? -27.789 4.856 17.486 1.00 86.69 88 THR A N 1
ATOM 704 C CA . THR A 1 88 ? -27.250 4.479 18.794 1.00 86.69 88 THR A CA 1
ATOM 705 C C . THR A 1 88 ? -26.617 5.695 19.450 1.00 86.69 88 THR A C 1
ATOM 707 O O . THR A 1 88 ? -25.908 6.471 18.806 1.00 86.69 88 THR A O 1
ATOM 710 N N . ILE A 1 89 ? -26.845 5.836 20.754 1.00 86.94 89 ILE A N 1
ATOM 711 C CA . ILE A 1 89 ? -26.146 6.805 21.595 1.00 86.94 89 ILE A CA 1
ATOM 712 C C . ILE A 1 89 ? -24.870 6.134 22.101 1.00 86.94 89 ILE A C 1
ATOM 714 O O . ILE A 1 89 ? -24.934 5.160 22.848 1.00 86.94 89 ILE A O 1
ATOM 718 N N . ILE A 1 90 ? -23.713 6.648 21.686 1.00 86.69 90 ILE A N 1
ATOM 719 C CA . ILE A 1 90 ? -22.412 6.158 22.154 1.00 86.69 90 ILE A CA 1
ATOM 720 C C . ILE A 1 90 ? -22.029 6.949 23.412 1.00 86.69 90 ILE A C 1
ATOM 722 O O . ILE A 1 90 ? -21.915 8.177 23.329 1.00 86.69 90 ILE A O 1
ATOM 726 N N . PRO A 1 91 ? -21.829 6.295 24.572 1.00 87.56 91 PRO A N 1
ATOM 727 C CA . PRO A 1 91 ? -21.399 6.987 25.778 1.00 87.56 91 PRO A CA 1
ATOM 728 C C . PRO A 1 91 ? -19.991 7.562 25.583 1.00 87.56 91 PRO A C 1
ATOM 730 O O . PRO A 1 91 ? -19.070 6.865 25.158 1.00 87.56 91 PRO A O 1
ATOM 733 N N . MET A 1 92 ? -19.831 8.844 25.908 1.00 89.94 92 MET A N 1
ATOM 734 C CA . MET A 1 92 ? -18.543 9.536 25.883 1.00 89.94 92 MET A CA 1
ATOM 735 C C . MET A 1 92 ? -18.064 9.807 27.306 1.00 89.94 92 MET A C 1
ATOM 737 O O . MET A 1 92 ? -18.837 10.244 28.158 1.00 89.94 92 MET A O 1
ATOM 741 N N . GLY A 1 93 ? -16.777 9.578 27.545 1.00 89.81 93 GLY A N 1
ATOM 742 C CA . GLY A 1 93 ? -16.073 10.032 28.740 1.00 89.81 93 GLY A CA 1
ATOM 743 C C . GLY A 1 93 ? -15.239 11.280 28.460 1.00 89.81 93 GLY A C 1
ATOM 744 O O . GLY A 1 93 ? -15.163 11.756 27.328 1.00 89.81 93 GLY A O 1
ATOM 745 N N . LEU A 1 94 ? -14.562 11.778 29.492 1.00 90.94 94 LEU A N 1
ATOM 746 C CA . LEU A 1 94 ? -13.536 12.810 29.359 1.00 90.94 94 LEU A CA 1
ATOM 747 C C . LEU A 1 94 ? -12.149 12.195 29.574 1.00 90.94 94 LEU A C 1
ATOM 749 O O . LEU A 1 94 ? -11.957 11.348 30.449 1.00 90.94 94 LEU A O 1
ATOM 753 N N . SER A 1 95 ? -11.177 12.615 28.766 1.00 89.19 95 SER A N 1
ATOM 754 C CA . SER A 1 95 ? -9.758 12.400 29.042 1.00 89.19 95 SER A CA 1
ATOM 755 C C . SER A 1 95 ? -9.307 13.258 30.230 1.00 89.19 95 SER A C 1
ATOM 757 O O . SER A 1 95 ? -10.012 14.167 30.665 1.00 89.19 95 SER A O 1
ATOM 759 N N . LEU A 1 96 ? -8.078 13.029 30.703 1.00 86.75 96 LEU A N 1
ATOM 760 C CA . LEU A 1 96 ? -7.446 13.859 31.740 1.00 86.75 96 LEU A CA 1
ATOM 761 C C . LEU A 1 96 ? -7.351 15.343 31.349 1.00 86.75 96 LEU A C 1
ATOM 763 O O . LEU A 1 96 ? -7.408 16.215 32.206 1.00 86.75 96 LEU A O 1
ATOM 767 N N . SER A 1 97 ? -7.239 15.631 30.052 1.00 88.50 97 SER A N 1
ATOM 768 C CA . SER A 1 97 ? -7.218 16.987 29.496 1.00 88.50 97 SER A CA 1
ATOM 769 C C . SER A 1 97 ? -8.614 17.576 29.243 1.00 88.50 97 SER A C 1
ATOM 771 O O . SER A 1 97 ? -8.719 18.657 28.671 1.00 88.50 97 SER A O 1
ATOM 773 N N . GLY A 1 98 ? -9.689 16.865 29.603 1.00 88.50 98 GLY A N 1
ATOM 774 C CA . GLY A 1 98 ? -11.071 17.295 29.371 1.00 88.50 98 GLY A CA 1
ATOM 775 C C . GLY A 1 98 ? -11.569 17.101 27.934 1.00 88.50 98 GLY A C 1
ATOM 776 O O . GLY A 1 98 ? -12.587 17.675 27.555 1.00 88.50 98 GLY A O 1
ATOM 777 N N . CYS A 1 99 ? -10.880 16.307 27.111 1.00 89.19 99 CYS A N 1
ATOM 778 C CA . CYS A 1 99 ? -11.311 16.025 25.741 1.00 89.19 99 CYS A CA 1
ATOM 779 C C . CYS A 1 99 ? -12.279 14.832 25.712 1.00 89.19 99 CYS A C 1
ATOM 781 O O . CYS A 1 99 ? -12.039 13.848 26.413 1.00 89.19 99 CYS A O 1
ATOM 783 N N . PRO A 1 100 ? -13.342 14.865 24.892 1.00 91.25 100 PRO A N 1
ATOM 784 C CA . PRO A 1 100 ? -14.268 13.748 24.779 1.00 91.25 100 PRO A CA 1
ATOM 785 C C . PRO A 1 100 ? -13.560 12.519 24.207 1.00 91.25 100 PRO A C 1
ATOM 787 O O . PRO A 1 100 ? -12.838 12.590 23.206 1.00 91.25 100 PRO A O 1
ATOM 790 N N . VAL A 1 101 ? -13.788 11.381 24.850 1.00 93.88 101 VAL A N 1
ATOM 791 C CA . VAL A 1 101 ? -13.269 10.080 24.436 1.00 93.88 101 VAL A CA 1
ATOM 792 C C . VAL A 1 101 ? -14.396 9.066 24.338 1.00 93.88 101 VAL A C 1
ATOM 794 O O . VAL A 1 101 ? -15.301 9.051 25.172 1.00 93.88 101 VAL A O 1
ATOM 797 N N . ILE A 1 102 ? -14.318 8.201 23.336 1.00 93.81 102 ILE A N 1
ATOM 798 C CA . ILE A 1 102 ? -15.162 7.012 23.211 1.00 93.81 102 ILE A CA 1
ATOM 799 C C . ILE A 1 102 ? -14.342 5.775 23.564 1.00 93.81 102 ILE A C 1
ATOM 801 O O . ILE A 1 102 ? -13.152 5.709 23.253 1.00 93.81 102 ILE A O 1
ATOM 805 N N . GLU A 1 103 ? -14.972 4.810 24.225 1.00 93.38 103 GLU A N 1
ATOM 806 C CA . GLU A 1 103 ? -14.383 3.491 24.445 1.00 93.38 103 GLU A CA 1
ATOM 807 C C . GLU A 1 103 ? -14.734 2.585 23.262 1.00 93.38 103 GLU A C 1
ATOM 809 O O . GLU A 1 103 ? -15.896 2.489 22.869 1.00 93.38 103 GLU A O 1
ATOM 814 N N . VAL A 1 104 ? -13.722 1.951 22.682 1.00 92.31 104 VAL A N 1
ATOM 815 C CA . VAL A 1 104 ? -13.839 1.029 21.551 1.00 92.31 104 VAL A CA 1
ATOM 816 C C . VAL A 1 104 ? -13.102 -0.250 21.912 1.00 92.31 104 VAL A C 1
ATOM 818 O O . VAL A 1 104 ? -12.042 -0.203 22.534 1.00 92.31 104 VAL A O 1
ATOM 821 N N . GLU A 1 105 ? -13.653 -1.394 21.528 1.00 93.38 105 GLU A N 1
ATOM 822 C CA . GLU A 1 105 ? -12.982 -2.681 21.676 1.00 93.38 105 GLU A CA 1
ATOM 823 C C . GLU A 1 105 ? -12.194 -3.012 20.406 1.00 93.38 105 GLU A C 1
ATOM 825 O O . GLU A 1 105 ? -12.748 -3.027 19.307 1.00 93.38 105 GLU A O 1
ATOM 830 N N . ILE A 1 106 ? -10.895 -3.270 20.555 1.00 92.88 106 ILE A N 1
ATOM 831 C CA . ILE A 1 106 ? -9.999 -3.693 19.477 1.00 92.88 106 ILE A CA 1
ATOM 832 C C . ILE A 1 106 ? -9.341 -4.992 19.921 1.00 92.88 106 ILE A C 1
ATOM 834 O O . ILE A 1 106 ? -8.639 -5.019 20.930 1.00 92.88 106 ILE A O 1
ATOM 838 N N . ASN A 1 107 ? -9.570 -6.074 19.174 1.00 91.06 107 ASN A N 1
ATOM 839 C CA . ASN A 1 107 ? -9.035 -7.406 19.478 1.00 91.06 107 ASN A CA 1
ATOM 840 C C . ASN A 1 107 ? -9.330 -7.866 20.923 1.00 91.06 107 ASN A C 1
ATOM 842 O O . ASN A 1 107 ? -8.454 -8.404 21.590 1.00 91.06 107 ASN A O 1
ATOM 846 N N . GLY A 1 108 ? -10.541 -7.608 21.434 1.00 94.00 108 GLY A N 1
ATOM 847 C CA . GLY A 1 108 ? -10.931 -7.952 22.809 1.00 94.00 108 GLY A CA 1
ATOM 848 C C . GLY A 1 108 ? -10.440 -6.978 23.887 1.00 94.00 108 GLY A C 1
ATOM 849 O O . GLY A 1 108 ? -10.734 -7.158 25.068 1.00 94.00 108 GLY A O 1
ATOM 850 N N . HIS A 1 109 ? -9.703 -5.930 23.510 1.00 95.50 109 HIS A N 1
ATOM 851 C CA . HIS A 1 109 ? -9.166 -4.943 24.440 1.00 95.50 109 HIS A CA 1
ATOM 852 C C . HIS A 1 109 ? -9.896 -3.609 24.329 1.00 95.50 109 HIS A C 1
ATOM 854 O O . HIS A 1 109 ? -10.019 -3.029 23.252 1.00 95.50 109 HIS A O 1
ATOM 860 N N . LYS A 1 110 ? -10.327 -3.078 25.474 1.00 93.94 110 LYS A N 1
ATOM 861 C CA . LYS A 1 110 ? -10.940 -1.752 25.564 1.00 93.94 110 LYS A CA 1
ATOM 862 C C . LYS A 1 110 ? -9.884 -0.659 25.440 1.00 93.94 110 LYS A C 1
ATOM 864 O O . LYS A 1 110 ? -8.924 -0.612 26.208 1.00 93.94 110 LYS A O 1
ATOM 869 N N . MET A 1 111 ? -10.096 0.245 24.496 1.00 94.44 111 MET A N 1
ATOM 870 C CA . MET A 1 111 ? -9.233 1.382 24.199 1.00 94.44 111 MET A CA 1
ATOM 871 C C . MET A 1 111 ? -10.048 2.671 24.139 1.00 94.44 111 MET A C 1
ATOM 873 O O . MET A 1 111 ? -11.226 2.659 23.792 1.00 94.44 111 MET A O 1
ATOM 877 N N . LYS A 1 112 ? -9.423 3.803 24.472 1.00 93.06 112 LYS A N 1
ATOM 878 C CA . LYS A 1 112 ? -10.066 5.123 24.436 1.00 93.06 112 LYS A CA 1
ATOM 879 C C . LYS A 1 112 ? -9.550 5.929 23.250 1.00 93.06 112 LYS A C 1
ATOM 881 O O . LYS A 1 112 ? -8.346 6.135 23.134 1.00 93.06 112 LYS A O 1
ATOM 886 N N . PHE A 1 113 ? -10.461 6.428 22.420 1.00 92.19 113 PHE A N 1
ATOM 887 C CA . PHE A 1 113 ? -10.150 7.262 21.259 1.00 92.19 113 PHE A CA 1
ATOM 888 C C . PHE A 1 113 ? -10.751 8.652 21.415 1.00 92.19 113 PHE A C 1
ATOM 890 O O . PHE A 1 113 ? -11.894 8.790 21.850 1.00 92.19 113 PHE A O 1
ATOM 897 N N . TRP A 1 114 ? -10.000 9.687 21.036 1.00 90.38 114 TRP A N 1
ATOM 898 C CA . TRP A 1 114 ? -10.522 11.050 21.004 1.00 90.38 114 TRP A CA 1
ATOM 899 C C . TRP A 1 114 ? -11.588 11.189 19.919 1.00 90.38 114 TRP A C 1
ATOM 901 O O . TRP A 1 114 ? -11.317 11.002 18.733 1.00 90.38 114 TRP A O 1
ATOM 911 N N . ALA A 1 115 ? -12.796 11.570 20.325 1.00 82.38 115 ALA A N 1
ATOM 912 C CA . ALA A 1 115 ? -13.843 11.952 19.393 1.00 82.38 115 ALA A CA 1
ATOM 913 C C . ALA A 1 115 ? -13.649 13.437 19.058 1.00 82.38 115 ALA A C 1
ATOM 915 O O . ALA A 1 115 ? -13.932 14.311 19.873 1.00 82.38 115 ALA A O 1
ATOM 916 N N . GLY A 1 116 ? -13.105 13.745 17.879 1.00 70.56 116 GLY A N 1
ATOM 917 C CA . GLY A 1 116 ? -12.905 15.134 17.462 1.00 70.56 116 GLY A CA 1
ATOM 918 C C . GLY A 1 116 ? -14.210 15.939 17.529 1.00 70.56 116 GLY A C 1
ATOM 919 O O . GLY A 1 116 ? -15.249 15.508 17.027 1.00 70.56 116 GLY A O 1
ATOM 920 N N . TYR A 1 117 ? -14.168 17.129 18.128 1.00 57.12 117 TYR A N 1
ATOM 921 C CA . TYR A 1 117 ? -15.310 18.041 18.132 1.00 57.12 117 TYR A CA 1
ATOM 922 C C . TYR A 1 117 ? -15.537 18.597 16.722 1.00 57.12 117 TYR A C 1
ATOM 924 O O . TYR A 1 117 ? -14.735 19.381 16.216 1.00 57.12 117 TYR A O 1
ATOM 932 N N . ARG A 1 118 ? -16.682 18.285 16.108 1.00 50.28 118 ARG A N 1
ATOM 933 C CA . ARG A 1 118 ? -17.233 19.105 15.021 1.00 50.28 118 ARG A CA 1
ATOM 934 C C . ARG A 1 118 ? -18.397 19.905 15.592 1.00 50.28 118 ARG A C 1
ATOM 936 O O . ARG A 1 118 ? -19.523 19.422 15.644 1.00 50.28 118 ARG A O 1
ATOM 943 N N . SER A 1 119 ? -18.112 21.117 16.070 1.00 40.22 119 SER A N 1
ATOM 944 C CA . SER A 1 119 ? -19.146 22.046 16.535 1.00 40.22 119 SER A CA 1
ATOM 945 C C . SER A 1 119 ? -20.117 22.335 15.386 1.00 40.22 119 SER A C 1
ATOM 947 O O . SER A 1 119 ? -19.786 23.046 14.434 1.00 40.22 119 SER A O 1
ATOM 949 N N . LYS A 1 120 ? -21.323 21.760 15.446 1.00 46.59 120 LYS A N 1
ATOM 950 C CA . LYS A 1 120 ? -22.459 22.279 14.686 1.00 46.59 120 LYS A CA 1
ATOM 951 C C . LYS A 1 120 ? -22.845 23.586 15.371 1.00 46.59 120 LYS A C 1
ATOM 953 O O . LYS A 1 120 ? -23.458 23.564 16.433 1.00 46.59 120 LYS A O 1
ATOM 958 N N . LYS A 1 121 ? -22.461 24.726 14.791 1.00 39.88 121 LYS A N 1
ATOM 959 C CA . LYS A 1 121 ? -23.020 26.024 15.186 1.00 39.88 121 LYS A CA 1
ATOM 960 C C . LYS A 1 121 ? -24.533 25.971 14.951 1.00 39.88 121 LYS A C 1
ATOM 962 O O . LYS A 1 121 ? -24.985 26.159 13.825 1.00 39.88 121 LYS A O 1
ATOM 967 N N . ASN A 1 122 ? -25.305 25.690 15.998 1.00 38.16 122 ASN A N 1
ATOM 968 C CA . ASN A 1 122 ? -26.744 25.913 16.002 1.00 38.16 122 ASN A CA 1
ATOM 969 C C . ASN A 1 122 ? -26.967 27.428 15.942 1.00 38.16 122 ASN A C 1
ATOM 971 O O . ASN A 1 122 ? -26.702 28.140 16.908 1.00 38.16 122 ASN A O 1
ATOM 975 N N . LYS A 1 123 ? -27.408 27.923 14.783 1.00 40.00 123 LYS A N 1
ATOM 976 C CA . LYS A 1 123 ? -27.986 29.261 14.661 1.00 40.00 123 LYS A CA 1
ATOM 977 C C . LYS A 1 123 ? -29.374 29.221 15.299 1.00 40.00 123 LYS A C 1
ATOM 979 O O . LYS A 1 123 ? -30.319 28.784 14.654 1.00 40.00 123 LYS A O 1
ATOM 984 N N . TYR A 1 124 ? -29.478 29.685 16.536 1.00 40.31 124 TYR A N 1
ATOM 985 C CA . TYR A 1 124 ? -30.725 30.206 17.082 1.00 40.31 124 TYR A CA 1
ATOM 986 C C . TYR A 1 124 ? -30.503 31.699 17.317 1.00 40.31 124 TYR A C 1
ATOM 988 O O . TYR A 1 124 ? -29.744 32.076 18.205 1.00 40.31 124 TYR A O 1
ATOM 996 N N . TYR A 1 125 ? -31.108 32.531 16.474 1.00 38.44 125 TYR A N 1
ATOM 997 C CA . TYR A 1 125 ? -31.404 33.919 16.812 1.0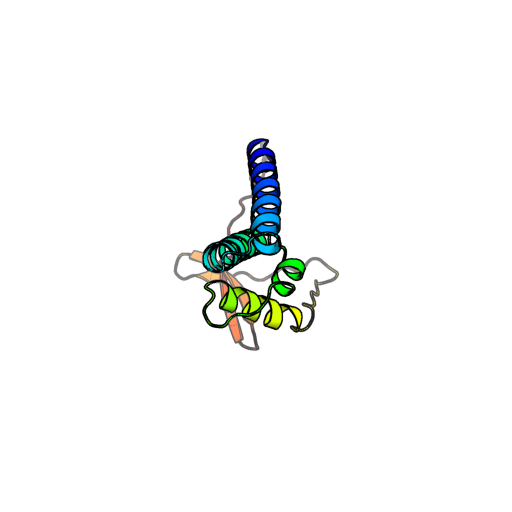0 38.44 125 TYR A CA 1
ATOM 998 C C . TYR A 1 125 ? -32.920 33.977 16.980 1.00 38.44 125 TYR A C 1
ATOM 1000 O O . TYR A 1 125 ? -33.644 33.668 16.031 1.00 38.44 125 TYR A O 1
ATOM 1008 N N . GLY A 1 126 ? -33.355 34.246 18.211 1.00 39.16 126 GLY A N 1
ATOM 1009 C CA . GLY A 1 126 ? -34.665 34.832 18.484 1.00 39.16 126 GLY A CA 1
ATOM 1010 C C . GLY A 1 126 ? -34.602 36.344 18.347 1.00 39.16 126 GLY A C 1
ATOM 1011 O O . GLY A 1 126 ? -33.467 36.873 18.254 1.00 39.16 126 GLY A O 1
#

Sequence (126 aa):
MGLQERSRNGKIGDAENKFRKLYISSDDSLIKKHSKEILGNLLTFQSKWETLLELPKDDDDTIYNSIILVEAFSKSPKESYSFPAHSTIIPMGLSLSGCPVIEVEINGHKMKFWAGYRSKKNKYYG

pLDDT: mean 83.3, std 15.74, range [38.16, 95.5]

Radius of gyration: 23.43 Å; chains: 1; bounding box: 55×47×57 Å

Secondary structure (DSSP, 8-state):
--HHHHHHHHHHHHHHHHHHHHHHH---HHHHHHHHHHHHHHHHHTT-HHHHHTS---TT-TTHHHHHHHHHHHTSPPPP----SS-----EEE-TTS-EEEEEEETTEEEEEE------------

Foldseek 3Di:
DDPVVVVVVVVLVVLLVVLVCQLVPDPDPVSVQVSLLVNLVSCVVVVVLVVNLPRDQDPPHPSNVVNVVSVVVVPDPPDDDDDPPDDDDFDWDADPVRFTWGWDADPNDTDIDGDDDPDPPPDDDD